Protein AF-A0A7J8VEX7-F1 (afdb_monomer_lite)

Radius of gyration: 15.01 Å; chains: 1; bounding box: 32×25×44 Å

Foldseek 3Di:
DVVVVVVVCCVPCVVVVPPPDDDQEEEAEDCPVVVVVLVVCVVVVRAYEYADEPPDDDPRHPHYDYDHPVPPD

Secondary structure (DSSP, 8-state):
-HHHHHHHHHHHHGGGTT--S--S-EEEE-TTTTHHHHHHHHHHT--EEEEE-TTS--TT-SEEEE--GGG--

Sequence (73 aa):
MLKRQLSRLQTYLGKIKYMTRLPNIVIIVDLQEKYTALRECITLGIPTICLIDTNSDLGLADISICCAEACKR

Structure (mmCIF, N/CA/C/O backbone):
data_AF-A0A7J8VEX7-F1
#
_entry.id   AF-A0A7J8VEX7-F1
#
loop_
_atom_site.group_PDB
_atom_site.id
_atom_site.type_symbol
_atom_site.label_atom_id
_atom_site.label_alt_id
_atom_site.label_comp_id
_atom_site.label_asym_id
_atom_site.label_entity_id
_atom_site.label_seq_id
_atom_site.pdbx_PDB_ins_code
_atom_site.Cartn_x
_atom_site.Cartn_y
_atom_site.Cartn_z
_atom_site.occupancy
_atom_site.B_iso_or_equiv
_atom_site.auth_seq_id
_atom_site.auth_comp_id
_atom_site.auth_asym_id
_atom_site.auth_atom_id
_atom_site.pdbx_PDB_model_num
ATOM 1 N N . MET A 1 1 ? 1.426 10.311 29.996 1.00 72.94 1 MET A N 1
ATOM 2 C CA . MET A 1 1 ? 1.525 9.065 29.199 1.00 72.94 1 MET A CA 1
ATOM 3 C C . MET A 1 1 ? 0.551 9.051 28.015 1.00 72.94 1 MET A C 1
ATOM 5 O O . MET A 1 1 ? 1.029 8.976 26.888 1.00 72.94 1 MET A O 1
ATOM 9 N N . LEU A 1 2 ? -0.760 9.261 28.232 1.00 85.56 2 LEU A N 1
ATOM 10 C CA . LEU A 1 2 ? -1.787 9.297 27.168 1.00 85.56 2 LEU A CA 1
ATOM 11 C C . LEU A 1 2 ? -1.453 10.215 25.979 1.00 85.56 2 LEU A C 1
ATOM 13 O O . LEU A 1 2 ? -1.547 9.794 24.832 1.00 85.56 2 LEU A O 1
ATOM 17 N N . LYS A 1 3 ? -1.002 11.453 26.237 1.00 90.19 3 LYS A N 1
ATOM 18 C CA . LYS A 1 3 ? -0.658 12.415 25.171 1.00 90.19 3 LYS A CA 1
ATOM 19 C C . LYS A 1 3 ? 0.413 11.878 24.210 1.00 90.19 3 LYS A C 1
ATOM 21 O O . LYS A 1 3 ? 0.308 12.077 23.011 1.00 90.19 3 LYS A O 1
ATOM 26 N N . ARG A 1 4 ? 1.402 11.133 24.720 1.00 91.00 4 ARG A N 1
ATOM 27 C CA . ARG A 1 4 ? 2.497 10.565 23.914 1.00 91.00 4 ARG A CA 1
ATOM 28 C C . ARG A 1 4 ? 2.021 9.405 23.038 1.00 91.00 4 ARG A C 1
ATOM 30 O O . ARG A 1 4 ? 2.479 9.272 21.907 1.00 91.00 4 ARG A O 1
AT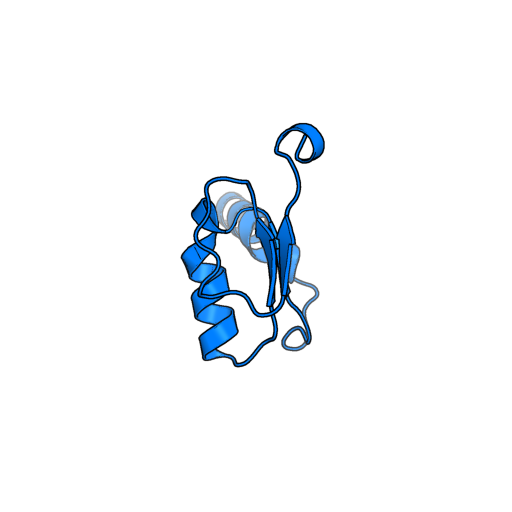OM 37 N N . GLN A 1 5 ? 1.102 8.581 23.546 1.00 90.75 5 GLN A N 1
ATOM 38 C CA . GLN A 1 5 ? 0.469 7.520 22.756 1.00 90.75 5 GLN A CA 1
ATOM 39 C C . GLN A 1 5 ? -0.431 8.109 21.666 1.00 90.75 5 GLN A C 1
ATOM 41 O O . GLN A 1 5 ? -0.367 7.659 20.526 1.00 90.75 5 GLN A O 1
ATOM 46 N N . LEU A 1 6 ? -1.189 9.162 21.988 1.00 90.25 6 LEU A N 1
ATOM 47 C CA . LEU A 1 6 ? -2.040 9.864 21.029 1.00 90.25 6 LEU A CA 1
ATOM 48 C C . LEU A 1 6 ? -1.218 10.518 19.910 1.00 90.25 6 LEU A C 1
ATOM 50 O O . LEU A 1 6 ? -1.549 10.339 18.742 1.00 90.25 6 LEU A O 1
ATOM 54 N N . SER A 1 7 ? -0.111 11.194 20.238 1.00 92.19 7 SER A N 1
ATOM 55 C CA . SER A 1 7 ? 0.791 11.761 19.226 1.00 92.19 7 SER A CA 1
ATOM 56 C C . SER A 1 7 ? 1.388 10.686 18.318 1.00 92.19 7 SER A C 1
ATOM 58 O O . SER A 1 7 ? 1.400 10.866 17.107 1.00 92.19 7 SER A O 1
ATOM 60 N N . ARG A 1 8 ? 1.816 9.542 18.874 1.00 91.38 8 ARG A N 1
ATOM 61 C CA . ARG A 1 8 ? 2.308 8.410 18.071 1.00 91.38 8 ARG A CA 1
ATOM 62 C C . ARG A 1 8 ? 1.239 7.896 17.107 1.00 91.38 8 ARG A C 1
ATOM 64 O O . ARG A 1 8 ? 1.509 7.775 15.918 1.00 91.38 8 ARG A O 1
ATOM 71 N N . LEU A 1 9 ? 0.026 7.645 17.598 1.00 89.12 9 LEU A N 1
ATOM 72 C CA . LEU A 1 9 ? -1.097 7.213 16.761 1.00 89.12 9 LEU A CA 1
ATOM 73 C C . LEU A 1 9 ? -1.407 8.228 15.654 1.00 89.12 9 LEU A C 1
ATOM 75 O O . LEU A 1 9 ? -1.612 7.828 14.513 1.00 89.12 9 LEU A O 1
ATOM 79 N N . GLN A 1 10 ? -1.377 9.530 15.950 1.00 90.88 10 GLN A N 1
ATOM 80 C CA . GLN A 1 10 ? -1.543 10.571 14.932 1.00 90.88 10 GLN A CA 1
ATOM 81 C C . GLN A 1 10 ? -0.433 10.558 13.877 1.00 90.88 10 GLN A C 1
ATOM 83 O O . GLN A 1 10 ? -0.737 10.726 12.699 1.00 90.88 10 GLN A O 1
ATOM 88 N N . THR A 1 11 ? 0.828 10.336 14.257 1.00 90.75 11 THR A N 1
ATOM 89 C CA . THR A 1 11 ? 1.938 10.272 13.294 1.00 90.75 11 THR A CA 1
ATOM 90 C C . THR A 1 11 ? 1.769 9.123 12.298 1.00 90.75 11 THR A C 1
ATOM 92 O O . THR A 1 11 ? 2.003 9.321 11.106 1.00 90.75 11 THR A O 1
ATOM 95 N N . TYR A 1 12 ? 1.343 7.943 12.761 1.00 88.50 12 TYR A N 1
ATOM 96 C CA . TYR A 1 12 ? 1.220 6.755 11.906 1.00 88.50 12 TYR A CA 1
ATOM 97 C C . TYR A 1 12 ? -0.124 6.672 11.170 1.00 88.50 12 TYR A C 1
ATOM 99 O O . TYR A 1 12 ? -0.153 6.447 9.965 1.00 88.50 12 TYR A O 1
ATOM 107 N N . LEU A 1 13 ? -1.239 6.881 11.873 1.00 87.44 13 LEU A N 1
ATOM 108 C CA . LEU A 1 13 ? -2.592 6.673 11.337 1.00 87.44 13 LEU A CA 1
ATOM 109 C C . LEU A 1 13 ? -3.267 7.970 10.883 1.00 87.44 13 LEU A C 1
ATOM 111 O O . LEU A 1 13 ? -4.288 7.928 10.201 1.00 87.44 13 LEU A O 1
ATOM 115 N N . GLY A 1 14 ? -2.711 9.137 11.221 1.00 88.81 14 GLY A N 1
ATOM 116 C CA . GLY A 1 14 ? -3.301 10.426 10.853 1.00 88.81 14 GLY A CA 1
ATOM 117 C C . GLY A 1 14 ? -3.456 10.607 9.343 1.00 88.81 14 GLY A C 1
ATOM 118 O O . GLY A 1 14 ? -4.430 11.210 8.903 1.00 88.81 14 GLY A O 1
ATOM 119 N N . LYS A 1 15 ? -2.547 10.023 8.551 1.00 84.19 15 LYS A N 1
ATOM 120 C CA . LYS A 1 15 ? -2.561 10.105 7.081 1.00 84.19 15 LYS A CA 1
ATOM 121 C C . LYS A 1 15 ? -3.694 9.307 6.428 1.00 84.19 15 LYS A C 1
ATOM 123 O O . LYS A 1 15 ? -4.137 9.676 5.350 1.00 84.19 15 LYS A O 1
ATOM 128 N N . ILE A 1 16 ? -4.186 8.260 7.089 1.00 87.75 16 ILE A N 1
ATOM 129 C CA . ILE A 1 16 ? -5.290 7.412 6.607 1.00 87.75 16 ILE A CA 1
ATOM 130 C C . ILE A 1 16 ? -6.587 7.634 7.392 1.00 87.75 16 ILE A C 1
ATOM 132 O O . ILE A 1 16 ? -7.582 6.961 7.152 1.00 87.75 16 ILE A O 1
ATOM 136 N N . LYS A 1 17 ? -6.609 8.605 8.314 1.00 87.44 17 LYS A N 1
ATOM 137 C CA . LYS A 1 17 ? -7.742 8.874 9.213 1.00 87.44 17 LYS A CA 1
ATOM 138 C C . LYS A 1 17 ? -9.066 9.121 8.478 1.00 87.44 17 LYS A C 1
ATOM 140 O O . LYS A 1 17 ? -10.126 8.858 9.034 1.00 87.44 17 LYS A O 1
ATOM 145 N N . TYR A 1 18 ? -9.004 9.652 7.261 1.00 87.25 18 TYR A N 1
ATOM 146 C CA . TYR A 1 18 ? -10.181 9.995 6.461 1.00 87.25 18 TYR A CA 1
ATOM 147 C C . TYR A 1 18 ? -10.604 8.885 5.485 1.00 87.25 18 TYR A C 1
ATOM 149 O O . TYR A 1 18 ? -11.597 9.052 4.780 1.00 87.25 18 TYR A O 1
ATOM 157 N N . MET A 1 19 ? -9.882 7.759 5.429 1.00 86.62 19 MET A N 1
ATOM 158 C CA . MET A 1 19 ? -10.276 6.620 4.599 1.00 86.62 19 MET A CA 1
ATOM 159 C C . MET A 1 19 ? -11.483 5.914 5.225 1.00 86.62 19 MET A C 1
ATOM 161 O O . MET A 1 19 ? -11.376 5.278 6.269 1.00 86.62 19 MET A O 1
ATOM 165 N N . THR A 1 20 ? -12.644 6.028 4.581 1.00 87.19 20 THR A N 1
ATOM 166 C CA . THR A 1 20 ? -13.888 5.348 4.989 1.00 87.19 20 THR A CA 1
ATOM 167 C C . THR A 1 20 ? -14.093 4.009 4.281 1.00 87.19 20 THR A C 1
ATOM 169 O O . THR A 1 20 ? -14.911 3.200 4.714 1.00 87.19 20 THR A O 1
ATOM 172 N N . ARG A 1 21 ? -13.369 3.776 3.182 1.00 89.19 21 ARG A N 1
ATOM 173 C CA . ARG A 1 21 ? -13.401 2.563 2.358 1.00 89.19 21 ARG A CA 1
ATOM 174 C C . ARG A 1 21 ? -11.996 2.243 1.854 1.00 89.19 21 ARG A C 1
ATOM 176 O O . ARG A 1 21 ? -11.108 3.093 1.924 1.00 89.19 21 ARG A O 1
ATOM 183 N N . LEU A 1 22 ? -11.814 1.025 1.345 1.00 88.12 22 LEU A N 1
ATOM 184 C CA . LEU A 1 22 ? -10.573 0.630 0.683 1.00 88.12 22 LEU A CA 1
ATOM 185 C C . LEU A 1 22 ? -10.313 1.525 -0.540 1.00 88.12 22 LEU A C 1
ATOM 187 O O . LEU A 1 22 ? -11.264 1.859 -1.254 1.00 88.12 22 LEU A O 1
ATOM 191 N N . PRO A 1 23 ? -9.055 1.928 -0.779 1.00 88.88 23 PRO A N 1
ATOM 192 C CA . PRO A 1 23 ? -8.711 2.729 -1.940 1.00 88.88 23 PRO A CA 1
ATOM 193 C C . PRO A 1 23 ? -8.878 1.909 -3.222 1.00 88.88 23 PRO A C 1
ATOM 195 O O . PRO A 1 23 ? -8.530 0.733 -3.271 1.00 88.88 23 PRO A O 1
ATOM 198 N N . ASN A 1 24 ? -9.381 2.549 -4.276 1.00 89.88 24 ASN A N 1
ATOM 199 C CA . ASN A 1 24 ? -9.497 1.923 -5.592 1.00 89.88 24 ASN A CA 1
ATOM 200 C C . ASN A 1 24 ? -8.147 1.786 -6.306 1.00 89.88 24 ASN A C 1
ATOM 202 O O . ASN A 1 24 ? -8.023 0.936 -7.175 1.00 89.88 24 ASN A O 1
ATOM 206 N N . ILE A 1 25 ? -7.173 2.640 -5.979 1.00 89.69 25 ILE A N 1
ATOM 207 C CA . ILE A 1 25 ? -5.827 2.671 -6.562 1.00 89.69 25 ILE A CA 1
ATOM 208 C C . ILE A 1 25 ? -4.852 3.092 -5.463 1.00 89.69 25 ILE A C 1
ATOM 210 O O . ILE A 1 25 ? -5.161 3.993 -4.674 1.00 89.69 25 ILE A O 1
ATOM 214 N N . VAL A 1 26 ? -3.668 2.483 -5.431 1.00 90.50 26 VAL A N 1
ATOM 215 C CA . VAL A 1 26 ? -2.580 2.875 -4.525 1.00 90.50 26 VAL A CA 1
ATOM 216 C C . VAL A 1 26 ? -1.361 3.300 -5.331 1.00 90.50 26 VAL A C 1
ATOM 218 O O . VAL A 1 26 ? -0.944 2.607 -6.253 1.00 90.50 26 VAL A O 1
ATOM 221 N N . ILE A 1 27 ? -0.777 4.442 -4.964 1.00 89.44 27 ILE A N 1
ATOM 222 C CA . ILE A 1 27 ? 0.474 4.931 -5.546 1.00 89.44 27 ILE A CA 1
ATOM 223 C C . ILE A 1 27 ? 1.599 4.688 -4.542 1.00 89.44 27 ILE A C 1
ATOM 225 O O . ILE A 1 27 ? 1.577 5.228 -3.432 1.00 89.44 27 ILE A O 1
ATOM 229 N N . ILE A 1 28 ? 2.579 3.878 -4.928 1.00 87.00 28 ILE A N 1
ATOM 230 C CA . ILE A 1 28 ? 3.743 3.543 -4.112 1.00 87.00 28 ILE A CA 1
ATOM 231 C C . ILE A 1 28 ? 4.949 4.263 -4.698 1.00 87.00 28 ILE A C 1
ATOM 233 O O . ILE A 1 28 ? 5.369 4.005 -5.820 1.00 87.00 28 ILE A O 1
ATOM 237 N N . VAL A 1 29 ? 5.510 5.178 -3.918 1.00 85.62 29 VAL A N 1
ATOM 238 C CA . VAL A 1 29 ? 6.808 5.780 -4.218 1.00 85.62 29 VAL A CA 1
ATOM 239 C C . VAL A 1 29 ? 7.863 4.974 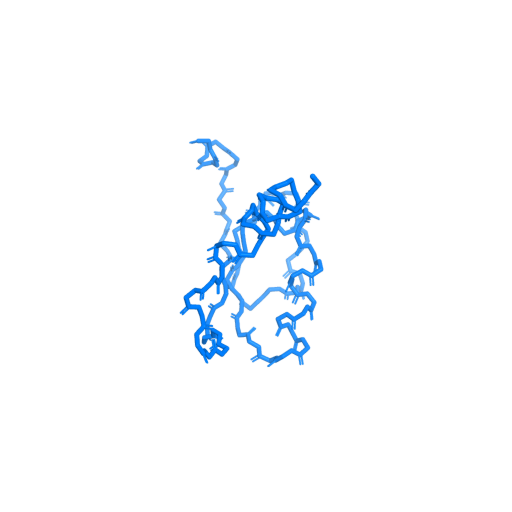-3.488 1.00 85.62 29 VAL A C 1
ATOM 241 O O . VAL A 1 29 ? 7.718 4.757 -2.282 1.00 85.62 29 VAL A O 1
ATOM 244 N N . ASP A 1 30 ? 8.899 4.591 -4.227 1.00 79.81 30 ASP A N 1
ATOM 245 C CA . ASP A 1 30 ? 10.021 3.796 -3.742 1.00 79.81 30 ASP A CA 1
ATOM 246 C C . ASP A 1 30 ? 9.626 2.384 -3.294 1.00 79.81 30 ASP A C 1
ATOM 248 O O . ASP A 1 30 ? 9.302 2.112 -2.134 1.00 79.81 30 ASP A O 1
ATOM 252 N N . LEU A 1 31 ? 9.607 1.464 -4.260 1.00 75.62 31 LEU A N 1
ATOM 253 C CA . LEU A 1 31 ? 9.155 0.100 -4.019 1.00 75.62 31 LEU A CA 1
ATOM 254 C C . LEU A 1 31 ? 10.095 -0.683 -3.086 1.00 75.62 31 LEU A C 1
ATOM 256 O O . LEU A 1 31 ? 9.617 -1.529 -2.330 1.00 75.62 31 LEU A O 1
ATOM 260 N N . GLN A 1 32 ? 11.400 -0.387 -3.102 1.00 78.06 32 GLN A N 1
ATOM 261 C CA . GLN A 1 32 ? 12.393 -1.078 -2.271 1.00 78.06 32 GLN A CA 1
ATOM 262 C C . GLN A 1 32 ? 12.096 -0.892 -0.779 1.00 78.06 32 GLN A C 1
ATOM 264 O O . GLN A 1 32 ? 12.042 -1.867 -0.029 1.00 78.06 32 GLN A O 1
ATOM 269 N N . GLU A 1 33 ? 11.808 0.337 -0.350 1.00 80.31 33 GLU A N 1
ATOM 270 C CA . GLU A 1 33 ? 11.473 0.613 1.052 1.00 80.31 33 GLU A CA 1
ATOM 271 C C . GLU A 1 33 ? 10.054 0.162 1.437 1.00 80.31 33 GLU A C 1
ATOM 273 O O . GLU A 1 33 ? 9.766 -0.063 2.616 1.00 80.31 33 GLU A O 1
ATOM 278 N N . LYS A 1 34 ? 9.140 0.032 0.464 1.00 82.88 34 LYS A N 1
ATOM 279 C CA . LYS A 1 34 ? 7.699 -0.185 0.710 1.00 82.88 34 LYS A CA 1
ATOM 280 C C . LYS A 1 34 ? 7.146 -1.501 0.180 1.00 82.88 34 LYS A C 1
ATOM 282 O O . LYS A 1 34 ? 5.940 -1.623 -0.041 1.00 82.88 34 LYS A O 1
ATOM 287 N N . TYR A 1 35 ? 7.995 -2.516 0.069 1.00 84.38 35 TYR A N 1
ATOM 288 C CA . TYR A 1 35 ? 7.610 -3.834 -0.432 1.00 84.38 35 TYR A CA 1
ATOM 289 C C . TYR A 1 35 ? 6.406 -4.452 0.308 1.00 84.38 35 TYR A C 1
ATOM 291 O O . TYR A 1 35 ? 5.528 -5.050 -0.312 1.00 84.38 35 TYR A O 1
ATOM 299 N N . THR A 1 36 ? 6.305 -4.257 1.629 1.00 87.44 36 THR A N 1
ATOM 300 C CA . THR A 1 36 ? 5.167 -4.745 2.432 1.00 87.44 36 THR A CA 1
ATOM 301 C C . THR A 1 36 ? 3.836 -4.145 1.979 1.00 87.44 36 THR A C 1
ATOM 303 O O . THR A 1 36 ? 2.863 -4.879 1.833 1.00 87.44 36 THR A O 1
ATOM 306 N N . ALA A 1 37 ? 3.801 -2.841 1.686 1.00 88.12 37 ALA A N 1
ATOM 307 C CA . ALA A 1 37 ? 2.586 -2.170 1.228 1.00 88.12 37 ALA A CA 1
ATOM 308 C C . ALA A 1 37 ? 2.135 -2.708 -0.135 1.00 88.12 37 ALA A C 1
ATOM 310 O O . ALA A 1 37 ? 0.942 -2.882 -0.372 1.00 88.12 37 ALA A O 1
ATOM 311 N N . LEU A 1 38 ? 3.089 -3.032 -1.011 1.00 87.25 38 LEU A N 1
ATOM 312 C CA . LEU A 1 38 ? 2.784 -3.641 -2.297 1.00 87.25 38 LEU A CA 1
ATOM 313 C C . LEU A 1 38 ? 2.209 -5.062 -2.130 1.00 87.25 38 LEU A C 1
ATOM 315 O O . LEU A 1 38 ? 1.190 -5.382 -2.742 1.00 87.25 38 LEU A O 1
ATOM 319 N N . ARG A 1 39 ? 2.778 -5.895 -1.245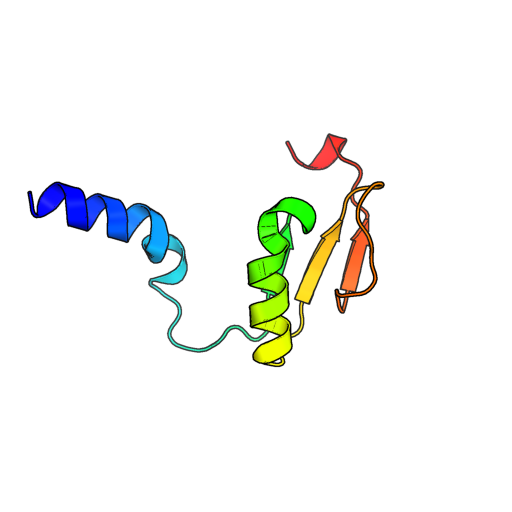 1.00 88.69 39 ARG A N 1
ATOM 320 C CA . ARG A 1 39 ? 2.215 -7.230 -0.949 1.00 88.69 39 ARG A CA 1
ATOM 321 C C . ARG A 1 39 ? 0.804 -7.160 -0.370 1.00 88.69 39 ARG A C 1
ATOM 323 O O . ARG A 1 39 ? -0.037 -7.986 -0.726 1.00 88.69 39 ARG A O 1
ATOM 330 N N . GLU A 1 40 ? 0.540 -6.199 0.511 1.00 91.19 40 GLU A N 1
ATOM 331 C CA . GLU A 1 40 ? -0.800 -5.966 1.059 1.00 91.19 40 GLU A CA 1
ATOM 332 C C . GLU A 1 40 ? -1.787 -5.592 -0.051 1.00 91.19 40 GLU A C 1
ATOM 334 O O . GLU A 1 40 ? -2.865 -6.179 -0.126 1.00 91.19 40 GLU A O 1
ATOM 339 N N . CYS A 1 41 ? -1.399 -4.691 -0.959 1.00 90.31 41 CYS A N 1
ATOM 340 C CA . CYS A 1 41 ? -2.246 -4.296 -2.086 1.00 90.31 41 CYS A CA 1
ATOM 341 C C . CYS A 1 41 ? -2.552 -5.471 -3.021 1.00 90.31 41 CYS A C 1
ATOM 343 O O . CYS A 1 41 ? -3.713 -5.668 -3.369 1.00 90.31 41 CYS A O 1
ATOM 345 N N . ILE A 1 42 ? -1.556 -6.298 -3.353 1.00 88.69 42 ILE A N 1
ATOM 346 C CA . ILE A 1 42 ? -1.754 -7.506 -4.173 1.00 88.69 42 ILE A CA 1
ATOM 347 C C . ILE A 1 42 ? -2.699 -8.488 -3.485 1.00 88.69 42 ILE A C 1
ATOM 349 O O . ILE A 1 42 ? -3.601 -9.029 -4.119 1.00 88.69 42 ILE A O 1
ATOM 353 N N . THR A 1 43 ? -2.526 -8.694 -2.179 1.00 90.06 43 THR A N 1
ATOM 354 C CA . THR A 1 43 ? -3.386 -9.596 -1.396 1.00 90.06 43 THR A CA 1
ATOM 355 C C . THR A 1 43 ? -4.834 -9.104 -1.374 1.00 90.06 43 THR A C 1
ATOM 357 O O . THR A 1 43 ? -5.765 -9.904 -1.407 1.00 90.06 43 THR A O 1
ATOM 360 N N . LEU A 1 44 ? -5.028 -7.785 -1.342 1.00 90.81 44 LEU A N 1
ATOM 361 C CA . LEU A 1 44 ? -6.339 -7.140 -1.376 1.00 90.81 44 LEU A CA 1
ATOM 362 C C . LEU A 1 44 ? -6.902 -6.978 -2.800 1.00 90.81 44 LEU A C 1
ATOM 364 O O . LEU A 1 44 ? -8.044 -6.542 -2.942 1.00 90.81 44 LEU A O 1
ATOM 368 N N . GLY A 1 45 ? -6.132 -7.314 -3.841 1.00 89.69 45 GLY A N 1
ATOM 369 C CA . GLY A 1 45 ? -6.518 -7.125 -5.242 1.00 89.69 45 GLY A CA 1
ATOM 370 C C . GLY A 1 45 ? -6.655 -5.654 -5.646 1.00 89.69 45 GLY A C 1
ATOM 371 O O . GLY A 1 45 ? -7.465 -5.325 -6.512 1.00 89.69 45 GLY A O 1
ATOM 372 N N . ILE A 1 46 ? -5.917 -4.759 -4.988 1.00 91.62 46 ILE A N 1
ATOM 373 C CA . ILE A 1 46 ? -5.951 -3.321 -5.257 1.00 91.62 46 ILE A CA 1
ATOM 374 C C . ILE A 1 46 ? -4.872 -2.998 -6.296 1.00 91.62 46 ILE A C 1
ATOM 376 O O . ILE A 1 46 ? -3.702 -3.292 -6.040 1.00 91.62 46 ILE A O 1
ATOM 380 N N . PRO A 1 47 ? -5.223 -2.366 -7.431 1.00 90.38 47 PRO A N 1
ATOM 381 C CA . PRO A 1 47 ? -4.250 -2.024 -8.457 1.00 90.38 47 PRO A CA 1
ATOM 382 C C . PRO A 1 47 ? -3.239 -0.998 -7.937 1.00 90.38 47 PRO A C 1
ATOM 384 O O . PRO A 1 47 ? -3.596 -0.017 -7.264 1.00 90.38 47 PRO A O 1
ATOM 387 N N . THR A 1 48 ? -1.968 -1.218 -8.273 1.00 89.44 48 THR A N 1
ATOM 388 C CA . THR A 1 48 ? -0.851 -0.405 -7.772 1.00 89.44 48 THR A CA 1
ATOM 389 C C . THR A 1 48 ? -0.085 0.303 -8.880 1.00 89.44 48 THR A C 1
ATOM 391 O O . THR A 1 48 ? 0.337 -0.294 -9.867 1.00 89.44 48 THR A O 1
ATOM 394 N N . ILE A 1 49 ? 0.146 1.600 -8.683 1.00 88.75 49 ILE A N 1
ATOM 395 C CA . ILE A 1 49 ? 1.038 2.407 -9.515 1.00 88.75 49 ILE A CA 1
ATOM 396 C C . ILE A 1 49 ? 2.328 2.620 -8.730 1.00 88.75 49 ILE A C 1
ATOM 398 O O . ILE A 1 49 ? 2.309 3.223 -7.657 1.00 88.75 49 ILE A O 1
ATOM 402 N N . CYS A 1 50 ? 3.449 2.137 -9.250 1.00 86.69 50 CYS A N 1
ATOM 403 C CA . CYS A 1 50 ? 4.739 2.226 -8.580 1.00 86.69 50 CYS A CA 1
ATOM 404 C C . CYS A 1 50 ? 5.665 3.208 -9.288 1.00 86.69 50 CYS A C 1
ATOM 406 O O . CYS A 1 50 ? 5.908 3.098 -10.488 1.00 86.69 50 CYS A O 1
ATOM 408 N N . LEU A 1 51 ? 6.214 4.147 -8.522 1.00 83.81 51 LEU A N 1
ATOM 409 C CA . LEU A 1 51 ? 7.272 5.037 -8.972 1.00 83.81 51 LEU A CA 1
ATOM 410 C C . LEU A 1 51 ? 8.611 4.374 -8.651 1.00 83.81 51 LEU A C 1
ATOM 412 O O . LEU A 1 51 ? 8.987 4.242 -7.479 1.00 83.81 51 LEU A O 1
ATOM 416 N N . ILE A 1 52 ? 9.280 3.902 -9.695 1.00 75.81 52 ILE A N 1
ATOM 417 C CA . ILE A 1 52 ? 10.438 3.018 -9.594 1.00 75.81 52 ILE A CA 1
ATOM 418 C C . ILE A 1 52 ? 11.678 3.752 -10.089 1.00 75.81 52 ILE A C 1
ATOM 420 O O . ILE A 1 52 ? 11.626 4.476 -11.085 1.00 75.81 52 ILE A O 1
ATOM 424 N N . ASP A 1 53 ? 12.777 3.567 -9.359 1.00 72.69 53 ASP A N 1
ATOM 425 C CA . ASP A 1 53 ? 14.091 3.997 -9.815 1.00 72.69 53 ASP A CA 1
ATOM 426 C C . ASP A 1 53 ? 14.801 2.880 -10.592 1.00 72.69 53 ASP A C 1
ATOM 428 O O . ASP A 1 53 ? 14.501 1.698 -10.410 1.00 72.69 53 ASP A O 1
ATOM 432 N N . THR A 1 54 ? 15.767 3.273 -11.420 1.00 63.75 54 THR A N 1
ATOM 433 C CA . THR A 1 54 ? 16.639 2.468 -12.291 1.00 63.75 54 THR A CA 1
ATOM 434 C C . THR A 1 54 ? 17.154 1.151 -11.688 1.00 63.75 54 THR A C 1
ATOM 436 O O . THR A 1 54 ? 17.475 0.235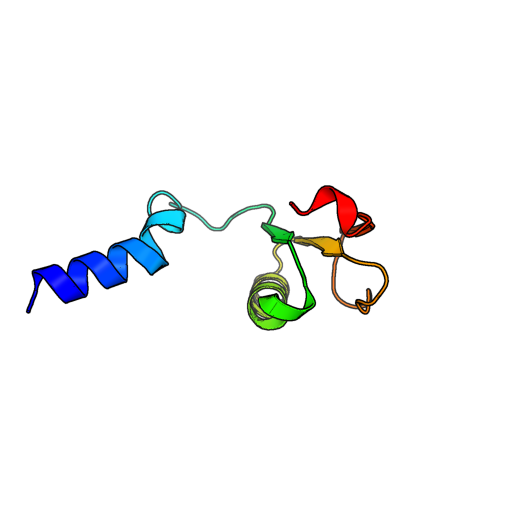 -12.438 1.00 63.75 54 THR A O 1
ATOM 439 N N . ASN A 1 55 ? 17.225 1.030 -10.359 1.00 65.38 55 ASN A N 1
ATOM 440 C CA 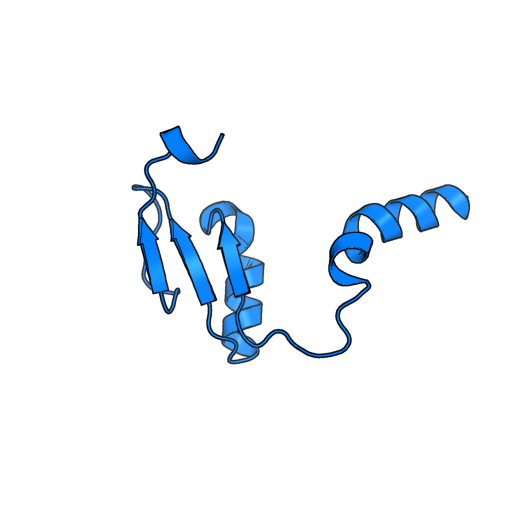. ASN A 1 55 ? 17.726 -0.157 -9.657 1.00 65.38 55 ASN A CA 1
ATOM 441 C C . ASN A 1 55 ? 16.647 -1.110 -9.095 1.00 65.38 55 ASN A C 1
ATOM 443 O O . ASN A 1 55 ? 17.011 -2.080 -8.430 1.00 65.38 55 ASN A O 1
ATOM 447 N N . SER A 1 56 ? 15.343 -0.868 -9.292 1.00 65.12 56 SER A N 1
ATOM 448 C CA . SER A 1 56 ? 14.299 -1.709 -8.663 1.00 65.12 56 SER A CA 1
ATOM 449 C C . SER A 1 56 ? 13.680 -2.725 -9.624 1.00 65.12 56 SER A C 1
ATOM 451 O O . SER A 1 56 ? 13.340 -2.403 -10.758 1.00 65.12 56 SER A O 1
ATOM 453 N N . ASP A 1 57 ? 13.479 -3.945 -9.126 1.00 63.38 57 ASP A N 1
ATOM 454 C CA . ASP A 1 57 ? 12.893 -5.061 -9.870 1.00 63.38 57 ASP A CA 1
ATOM 455 C C . ASP A 1 57 ? 11.381 -4.851 -10.115 1.00 63.38 57 ASP A C 1
ATOM 457 O O . ASP A 1 57 ? 10.619 -4.564 -9.188 1.00 63.38 57 ASP A O 1
ATOM 461 N N . LEU A 1 58 ? 10.951 -4.953 -11.379 1.00 61.53 58 LEU A N 1
ATOM 462 C CA . LEU A 1 58 ? 9.634 -4.510 -11.876 1.00 61.53 58 LEU A CA 1
ATOM 463 C C . LEU A 1 58 ? 8.520 -5.566 -11.756 1.00 61.53 58 LEU A C 1
ATOM 465 O O . LEU A 1 58 ? 7.373 -5.286 -12.094 1.00 61.53 58 LEU A O 1
ATOM 469 N N . GLY A 1 59 ? 8.828 -6.781 -11.299 1.00 66.25 59 GLY A N 1
ATOM 470 C CA . GLY A 1 59 ? 7.960 -7.952 -11.491 1.00 66.25 59 GLY A CA 1
ATOM 471 C C . GLY A 1 59 ? 6.638 -7.983 -10.714 1.00 66.25 59 GLY A C 1
ATOM 472 O O . GLY A 1 59 ? 5.884 -8.939 -10.866 1.00 66.25 59 GLY A O 1
ATOM 473 N N .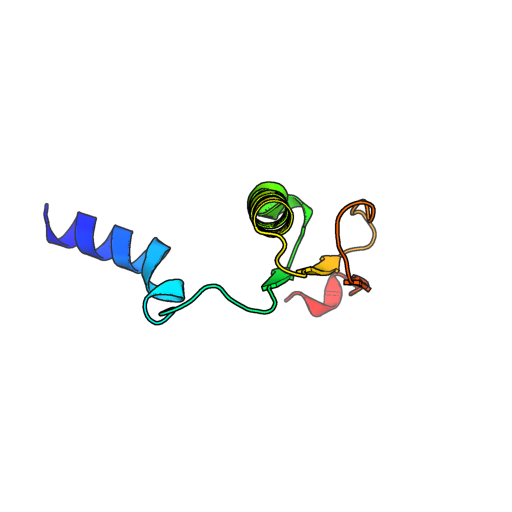 LEU A 1 60 ? 6.358 -6.993 -9.863 1.00 67.38 60 LEU A N 1
ATOM 474 C CA . LEU A 1 60 ? 5.258 -7.051 -8.893 1.00 67.38 60 LEU A CA 1
ATOM 475 C C . LEU A 1 60 ? 4.269 -5.869 -8.959 1.00 67.38 60 LEU A C 1
ATOM 477 O O . LEU A 1 60 ? 3.266 -5.899 -8.255 1.00 67.38 60 LEU A O 1
ATOM 481 N N . ALA A 1 61 ? 4.522 -4.843 -9.773 1.00 74.31 61 ALA A N 1
ATOM 482 C CA . ALA A 1 61 ? 3.645 -3.674 -9.894 1.00 74.31 61 ALA A CA 1
ATOM 483 C C . ALA A 1 61 ? 2.776 -3.746 -11.161 1.00 74.31 61 ALA A C 1
ATOM 485 O O . ALA A 1 61 ? 3.286 -4.106 -12.219 1.00 74.31 61 ALA A O 1
ATOM 486 N N . ASP A 1 62 ? 1.499 -3.345 -11.081 1.00 78.75 62 ASP A N 1
ATOM 487 C CA . ASP A 1 62 ? 0.610 -3.299 -12.258 1.00 78.75 62 ASP A CA 1
ATOM 488 C C . ASP A 1 62 ? 1.058 -2.241 -13.270 1.00 78.75 62 ASP A C 1
ATOM 490 O O . ASP A 1 62 ? 1.052 -2.465 -14.480 1.00 78.75 62 ASP A O 1
ATOM 494 N N . ILE A 1 63 ? 1.428 -1.059 -12.773 1.00 80.62 63 ILE A N 1
ATOM 495 C CA . ILE A 1 63 ? 1.903 0.052 -13.595 1.00 80.62 63 ILE A CA 1
ATOM 496 C C . ILE A 1 63 ? 3.159 0.621 -12.947 1.00 80.62 63 ILE A C 1
ATOM 498 O O . ILE A 1 63 ? 3.101 1.208 -11.867 1.00 80.62 63 ILE A O 1
ATOM 502 N N . SER A 1 64 ? 4.297 0.484 -13.618 1.00 76.88 64 SER A N 1
ATOM 503 C CA . SER A 1 64 ? 5.568 1.070 -13.196 1.00 76.88 64 SER A CA 1
ATOM 504 C C . SER A 1 64 ? 5.881 2.334 -13.991 1.00 76.88 64 SER A C 1
ATOM 506 O O . SER A 1 64 ? 5.996 2.289 -15.217 1.00 76.88 64 SER A O 1
ATOM 508 N N . ILE A 1 65 ? 6.069 3.451 -13.294 1.00 80.50 65 ILE A N 1
ATOM 509 C CA . ILE A 1 65 ? 6.564 4.701 -13.870 1.00 80.50 65 ILE A CA 1
ATOM 510 C C . ILE A 1 65 ? 8.036 4.826 -13.484 1.00 80.50 65 ILE A C 1
ATOM 512 O O . ILE A 1 65 ? 8.360 5.003 -12.308 1.00 80.50 65 ILE A O 1
ATOM 516 N N . CYS A 1 66 ? 8.925 4.729 -14.473 1.00 70.75 66 CYS A N 1
ATOM 517 C CA . CYS A 1 66 ? 10.345 4.993 -14.272 1.00 70.75 66 CYS A CA 1
ATOM 518 C C . CYS A 1 66 ? 10.556 6.501 -14.113 1.00 70.75 66 CYS A C 1
ATOM 520 O O . CYS A 1 66 ? 10.372 7.263 -15.065 1.00 70.75 66 CYS A O 1
ATOM 522 N N . CYS A 1 67 ? 10.954 6.930 -12.919 1.00 67.62 67 CYS A N 1
ATOM 523 C CA . CYS A 1 67 ? 11.363 8.305 -12.652 1.00 67.62 67 CYS A CA 1
ATOM 524 C C . CYS A 1 67 ? 12.836 8.300 -12.258 1.00 67.62 67 CYS A C 1
ATOM 526 O O . CYS A 1 67 ? 13.207 7.604 -11.321 1.00 67.62 67 CYS A O 1
ATOM 528 N N . ALA A 1 68 ? 13.660 9.100 -12.938 1.00 61.75 68 ALA A N 1
ATOM 529 C CA . ALA A 1 68 ? 15.053 9.290 -12.548 1.00 61.75 68 ALA A CA 1
ATOM 530 C C . ALA A 1 68 ? 15.140 9.901 -11.135 1.00 61.75 68 ALA A C 1
ATOM 532 O O . ALA A 1 68 ? 14.425 10.870 -10.852 1.00 61.75 68 ALA A O 1
ATOM 533 N N . GLU A 1 69 ? 16.036 9.384 -10.280 1.00 56.88 69 GLU A N 1
ATOM 534 C CA . GLU A 1 69 ? 16.243 9.832 -8.884 1.00 56.88 69 GLU A CA 1
ATOM 535 C C . GLU A 1 69 ? 16.290 11.353 -8.684 1.00 56.88 69 GLU A C 1
ATOM 537 O O . GLU A 1 69 ? 15.858 11.853 -7.647 1.00 56.88 69 GLU A O 1
ATOM 542 N N . ALA A 1 70 ? 16.742 12.116 -9.683 1.00 57.97 70 ALA A N 1
ATOM 543 C CA . ALA A 1 70 ? 16.794 13.576 -9.630 1.00 57.97 70 ALA A CA 1
ATOM 544 C C . ALA A 1 70 ? 15.424 14.258 -9.406 1.00 57.97 70 ALA A C 1
ATOM 546 O O . ALA A 1 70 ? 15.393 15.399 -8.952 1.00 57.97 70 ALA A O 1
ATOM 547 N N . CYS A 1 71 ? 14.300 13.587 -9.692 1.00 50.28 71 CYS A N 1
ATOM 548 C CA . CYS A 1 71 ? 12.939 14.114 -9.493 1.00 50.28 71 CYS A CA 1
ATOM 549 C C . CYS A 1 71 ? 12.278 13.708 -8.163 1.00 50.28 71 CYS A C 1
ATOM 551 O O . CYS A 1 71 ? 11.141 14.106 -7.916 1.00 50.28 71 CYS A O 1
ATOM 553 N N . LYS A 1 72 ? 12.937 12.914 -7.306 1.00 53.12 72 LYS A N 1
ATOM 554 C CA . LYS A 1 72 ? 12.362 12.470 -6.018 1.00 53.12 72 LYS A CA 1
ATOM 555 C C . LYS A 1 72 ? 12.530 13.483 -4.869 1.00 53.12 72 LYS A C 1
ATOM 557 O O . LYS A 1 72 ? 12.033 13.214 -3.775 1.00 53.12 72 LYS A O 1
ATOM 562 N N . ARG A 1 73 ? 13.242 14.597 -5.083 1.00 50.16 73 ARG A N 1
ATOM 563 C CA . ARG A 1 73 ? 13.608 15.566 -4.035 1.00 50.16 73 ARG A CA 1
ATOM 564 C C . ARG A 1 73 ? 12.684 16.774 -3.966 1.00 50.16 73 ARG A C 1
ATOM 566 O O . ARG A 1 73 ? 12.319 17.295 -5.039 1.00 50.16 73 ARG A O 1
#

InterPro domains:
  IPR001865 Small ribosomal subunit protein uS2 [PF00318] (2-67)
  IPR001865 Small ribosomal subunit protein uS2 [PR00395] (23-40)
  IPR001865 Small ribosomal subunit protein uS2 [PR00395] (40-51)
  IPR005706 Small ribosomal subunit protein uS2, bacteria/mitochondria/plastid [PTHR12534] (11-67)
  IPR023591 Small ribosomal subunit protein uS2, flavodoxin-like domain superfamily [SSF52313] (1-67)

pLDDT: mean 81.14, std 11.39, range [50.16, 92.19]

Organism: NCBI:txid34286